Protein AF-A0A2V5VZ61-F1 (afdb_monomer_lite)

Foldseek 3Di:
DCQLPPPVNLVVLLCCCVVVLAALVNLVVVVVPDDDDPDPSNVVSCVVCVVVSSVSHHHDD

pLDDT: mean 80.12, std 11.16, range [44.97, 89.56]

Structure (mmCIF, N/CA/C/O backbone):
data_AF-A0A2V5VZ61-F1
#
_entry.id   AF-A0A2V5VZ61-F1
#
loop_
_atom_site.group_PDB
_atom_site.id
_atom_site.type_symbol
_atom_site.label_atom_id
_atom_site.label_alt_id
_atom_site.label_comp_id
_atom_site.label_asym_id
_atom_site.label_entity_id
_atom_site.label_seq_id
_atom_site.pdbx_PDB_ins_code
_atom_site.Cartn_x
_atom_site.Cartn_y
_atom_s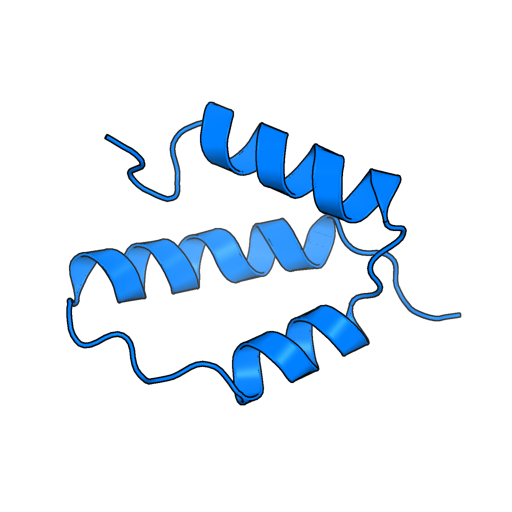ite.Cartn_z
_atom_site.occupancy
_atom_site.B_iso_or_equiv
_atom_site.auth_seq_id
_atom_site.auth_comp_id
_atom_site.auth_asym_id
_atom_site.auth_atom_id
_atom_site.pdbx_PDB_model_num
ATOM 1 N N . MET A 1 1 ? -2.565 8.319 -17.268 1.00 44.97 1 MET A N 1
ATOM 2 C CA . MET A 1 1 ? -1.986 6.966 -17.099 1.00 44.97 1 MET A CA 1
ATOM 3 C C . MET A 1 1 ? -1.575 6.894 -15.646 1.00 44.97 1 MET A C 1
ATOM 5 O O . MET A 1 1 ? -0.699 7.670 -15.303 1.00 44.97 1 MET A O 1
ATOM 9 N N . MET A 1 2 ? -2.244 6.064 -14.837 1.00 46.59 2 MET A N 1
ATOM 10 C CA . MET A 1 2 ? -2.017 5.932 -13.388 1.00 46.59 2 MET A CA 1
ATOM 11 C C . MET A 1 2 ? -0.541 5.632 -13.109 1.00 46.59 2 MET A C 1
ATOM 13 O O . MET A 1 2 ? -0.070 4.511 -13.331 1.00 46.59 2 MET A O 1
ATOM 17 N N . ARG A 1 3 ? 0.214 6.653 -12.708 1.00 57.00 3 ARG A N 1
ATOM 18 C CA . ARG A 1 3 ? 1.557 6.507 -12.154 1.00 57.00 3 ARG A CA 1
ATOM 19 C C . ARG A 1 3 ? 1.334 6.612 -10.659 1.00 57.00 3 ARG A C 1
ATOM 21 O O . ARG A 1 3 ? 1.072 7.713 -10.215 1.00 57.00 3 ARG A O 1
ATOM 28 N N . GLY A 1 4 ? 1.429 5.491 -9.936 1.00 56.34 4 GLY A N 1
ATOM 29 C CA . GLY A 1 4 ? 1.006 5.286 -8.534 1.00 56.34 4 GLY A CA 1
ATOM 30 C C . GLY A 1 4 ? 1.611 6.198 -7.452 1.00 56.34 4 GLY A C 1
ATOM 31 O O . GLY A 1 4 ? 2.129 5.714 -6.451 1.00 56.34 4 GLY A O 1
ATOM 32 N N . ASN A 1 5 ? 1.576 7.503 -7.678 1.00 53.22 5 ASN A N 1
ATOM 33 C CA . ASN A 1 5 ? 1.991 8.627 -6.853 1.00 53.22 5 ASN A CA 1
ATOM 34 C C . ASN A 1 5 ? 1.381 9.956 -7.374 1.00 53.22 5 ASN A C 1
ATOM 36 O O . ASN A 1 5 ? 1.786 11.022 -6.912 1.00 53.22 5 ASN A O 1
ATOM 40 N N . ASP A 1 6 ? 0.472 9.927 -8.355 1.00 68.44 6 ASP A N 1
ATOM 41 C CA . ASP A 1 6 ? -0.311 11.102 -8.736 1.00 68.44 6 ASP A CA 1
ATOM 42 C C . ASP A 1 6 ? -1.379 11.366 -7.652 1.00 68.44 6 ASP A C 1
ATOM 44 O O . ASP A 1 6 ? -1.866 10.440 -7.000 1.00 68.44 6 ASP A O 1
ATOM 48 N N . GLU A 1 7 ? -1.720 12.637 -7.412 1.00 67.81 7 GLU A N 1
ATOM 49 C CA . GLU A 1 7 ? -2.613 13.050 -6.311 1.00 67.81 7 GLU A CA 1
ATOM 50 C C . GLU A 1 7 ? -3.994 12.372 -6.375 1.00 67.81 7 GLU A C 1
ATOM 52 O O . GLU A 1 7 ? -4.588 12.074 -5.340 1.00 67.81 7 GLU A O 1
ATOM 57 N N . GLU A 1 8 ? -4.466 12.062 -7.585 1.00 72.69 8 GLU A N 1
ATOM 58 C CA . GLU A 1 8 ? -5.724 11.350 -7.833 1.00 72.69 8 GLU A CA 1
ATOM 59 C C . GLU A 1 8 ? -5.682 9.897 -7.324 1.00 72.69 8 GLU A C 1
ATOM 61 O O . GLU A 1 8 ? -6.615 9.460 -6.653 1.00 72.69 8 GLU A O 1
ATOM 66 N N . ASP A 1 9 ? -4.572 9.175 -7.533 1.00 73.12 9 ASP A N 1
ATOM 67 C CA . ASP A 1 9 ? -4.427 7.779 -7.084 1.00 73.12 9 ASP A CA 1
ATOM 68 C C . ASP A 1 9 ? -4.462 7.680 -5.548 1.00 73.12 9 ASP A C 1
ATOM 70 O O . ASP A 1 9 ? -4.968 6.711 -4.972 1.00 73.12 9 ASP A O 1
ATOM 74 N N . MET A 1 10 ? -3.910 8.687 -4.864 1.00 73.31 10 MET A N 1
ATOM 75 C CA . MET A 1 10 ? -3.920 8.742 -3.401 1.00 73.31 10 MET A CA 1
ATOM 76 C C . MET A 1 10 ? -5.296 9.121 -2.849 1.00 73.31 10 MET A C 1
ATOM 78 O O . MET A 1 10 ? -5.686 8.585 -1.811 1.00 73.31 10 MET A O 1
ATOM 82 N N . ALA A 1 11 ? -6.044 9.980 -3.547 1.00 78.62 11 ALA A N 1
ATOM 83 C CA . ALA A 1 11 ? -7.416 10.324 -3.181 1.00 78.62 11 ALA A CA 1
ATOM 84 C C . ALA A 1 11 ? -8.358 9.112 -3.303 1.00 78.62 11 ALA A C 1
ATOM 86 O O . ALA A 1 11 ? -9.169 8.869 -2.406 1.00 78.62 11 ALA A O 1
ATOM 87 N N . ASP A 1 12 ? -8.203 8.305 -4.356 1.00 80.44 12 ASP A N 1
ATOM 88 C CA . ASP A 1 12 ? -8.966 7.064 -4.529 1.00 80.44 12 ASP A CA 1
ATOM 89 C C . ASP A 1 12 ? -8.640 6.042 -3.430 1.00 80.44 12 ASP A C 1
ATOM 91 O O . ASP A 1 12 ? -9.541 5.437 -2.837 1.00 80.44 12 ASP A O 1
ATOM 95 N N . ALA A 1 13 ? -7.353 5.877 -3.106 1.00 79.00 13 ALA A N 1
ATOM 96 C CA . ALA A 1 13 ? -6.925 4.995 -2.025 1.00 79.00 13 ALA A CA 1
ATOM 97 C C . ALA A 1 13 ? -7.490 5.442 -0.667 1.00 79.00 13 ALA A C 1
ATOM 99 O O . ALA A 1 13 ? -7.995 4.612 0.092 1.00 79.00 13 ALA A O 1
ATOM 100 N N . GLU A 1 14 ? -7.448 6.741 -0.368 1.00 82.38 14 GLU A N 1
ATOM 101 C CA . GLU A 1 14 ? -8.034 7.305 0.848 1.00 82.38 14 GLU A CA 1
ATOM 102 C C . GLU A 1 14 ? -9.542 7.054 0.916 1.00 82.38 14 GLU A C 1
ATOM 104 O O . GLU A 1 14 ? -10.036 6.563 1.937 1.00 82.38 14 GLU A O 1
ATOM 109 N N . PHE A 1 15 ? -10.265 7.316 -0.175 1.00 83.75 15 PHE A N 1
ATOM 110 C CA . PHE A 1 15 ? -11.704 7.092 -0.237 1.00 83.75 15 PHE A CA 1
ATOM 111 C C . PHE A 1 15 ? -12.063 5.631 0.059 1.00 83.75 15 PHE A C 1
ATOM 113 O O . PHE A 1 15 ? -12.900 5.378 0.924 1.00 83.75 15 PHE A O 1
ATOM 120 N N . ILE A 1 16 ? -11.401 4.671 -0.593 1.00 83.56 16 ILE A N 1
ATOM 121 C CA . ILE A 1 16 ? -11.671 3.236 -0.405 1.00 83.56 16 ILE A CA 1
AT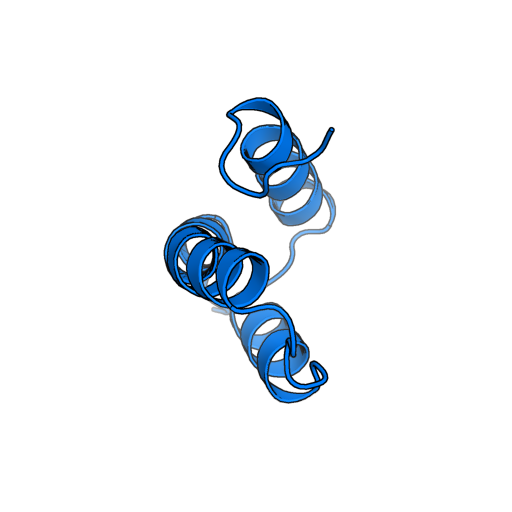OM 122 C C . ILE A 1 16 ? -11.344 2.801 1.027 1.00 83.56 16 ILE A C 1
ATOM 124 O O . ILE A 1 16 ? -12.164 2.156 1.680 1.00 83.56 16 ILE A O 1
ATOM 128 N N . ILE A 1 17 ? -10.172 3.176 1.549 1.00 83.38 17 ILE A N 1
ATOM 129 C CA . ILE A 1 17 ? -9.728 2.772 2.892 1.00 83.38 17 ILE A CA 1
ATOM 130 C C . ILE A 1 17 ? -10.679 3.303 3.969 1.00 83.38 17 ILE A C 1
ATOM 132 O O . ILE A 1 17 ? -11.030 2.571 4.902 1.00 83.38 17 ILE A O 1
ATOM 136 N N . LEU A 1 18 ? -11.120 4.556 3.840 1.00 81.06 18 LEU A N 1
ATOM 137 C CA . LEU A 1 18 ? -12.045 5.176 4.786 1.00 81.06 18 LEU A CA 1
ATOM 138 C C . LEU A 1 18 ? -13.472 4.637 4.645 1.00 81.06 18 LEU A C 1
ATOM 140 O O . LEU A 1 18 ? -14.123 4.386 5.666 1.00 81.06 18 LEU A O 1
ATOM 144 N N . HIS A 1 19 ? -13.953 4.451 3.414 1.00 85.75 19 HIS A N 1
ATOM 145 C CA . HIS A 1 19 ? -15.300 3.957 3.130 1.00 85.75 19 HIS A CA 1
ATOM 146 C C . HIS A 1 19 ? -15.476 2.508 3.597 1.00 85.75 19 HIS A C 1
ATOM 148 O O . HIS A 1 19 ? -16.388 2.213 4.375 1.00 85.75 19 HIS A O 1
ATOM 154 N N . ASP A 1 20 ? -14.554 1.625 3.210 1.00 83.31 20 ASP A N 1
ATOM 155 C CA . ASP A 1 20 ? -14.622 0.190 3.512 1.00 83.31 20 ASP A CA 1
ATOM 156 C C . ASP A 1 20 ? -14.078 -0.144 4.909 1.00 83.31 20 ASP A C 1
ATOM 158 O O . ASP A 1 20 ? -14.102 -1.299 5.338 1.00 83.31 20 ASP A O 1
ATOM 162 N N . ARG A 1 21 ? -13.626 0.877 5.655 1.00 84.12 21 ARG A N 1
ATOM 163 C CA . ARG A 1 21 ? -13.056 0.764 7.007 1.00 84.12 21 ARG A CA 1
ATOM 164 C C . ARG A 1 21 ? -11.923 -0.258 7.070 1.00 84.12 21 ARG A C 1
ATOM 166 O O . ARG A 1 21 ? -11.827 -1.029 8.028 1.00 84.12 21 ARG A O 1
ATOM 173 N N . ILE A 1 22 ? -11.064 -0.240 6.056 1.00 86.62 22 ILE A N 1
ATOM 174 C CA . ILE A 1 22 ? -9.941 -1.165 5.952 1.00 86.62 22 ILE A CA 1
ATOM 175 C C . ILE A 1 22 ? -8.977 -0.900 7.111 1.00 86.62 22 ILE A C 1
ATOM 177 O O . ILE A 1 22 ? -8.539 0.231 7.351 1.00 86.62 22 ILE A O 1
ATOM 181 N N . ILE A 1 23 ? -8.650 -1.961 7.844 1.00 88.69 23 ILE A N 1
ATOM 182 C CA . ILE A 1 23 ? -7.708 -1.909 8.964 1.00 88.69 23 ILE A CA 1
ATOM 183 C C . ILE A 1 23 ? -6.296 -2.254 8.502 1.00 88.69 23 ILE A C 1
ATOM 185 O O . ILE A 1 23 ? -6.077 -2.997 7.542 1.00 88.69 23 ILE A O 1
ATOM 189 N N . LYS A 1 24 ? -5.309 -1.736 9.227 1.00 87.69 24 LYS A N 1
ATOM 190 C CA . LYS A 1 24 ? -3.891 -1.878 8.885 1.00 87.69 24 LYS A CA 1
ATOM 191 C C . LYS A 1 24 ? -3.436 -3.331 8.713 1.00 87.69 24 LYS A C 1
ATOM 193 O O . LYS A 1 24 ? -2.630 -3.615 7.833 1.00 87.69 24 LYS A O 1
ATOM 198 N N . SER A 1 25 ? -3.960 -4.256 9.518 1.00 87.06 25 SER A N 1
ATOM 199 C CA . SER A 1 25 ? -3.637 -5.686 9.425 1.00 87.06 25 SER A CA 1
ATOM 200 C C . SER A 1 25 ? -4.087 -6.312 8.102 1.00 87.06 25 SER A C 1
ATOM 202 O O . SER A 1 25 ? -3.325 -7.079 7.522 1.00 87.06 25 SER A O 1
ATOM 204 N N . GLN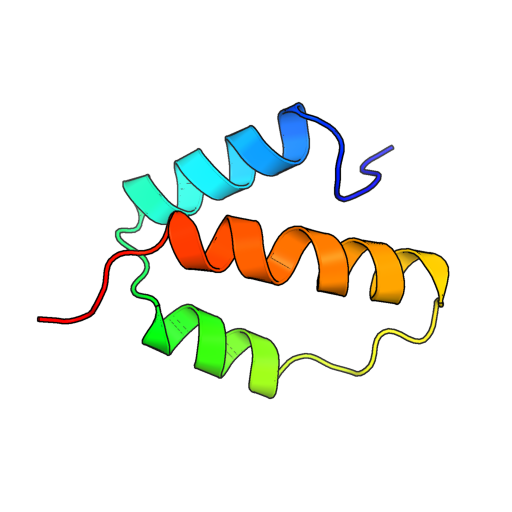 A 1 26 ? -5.256 -5.927 7.580 1.00 87.56 26 GLN A N 1
ATOM 205 C CA . GLN A 1 26 ? -5.757 -6.399 6.284 1.00 87.56 26 GLN A CA 1
ATOM 206 C C . GLN A 1 26 ? -4.881 -5.907 5.130 1.00 87.56 26 GLN A C 1
ATOM 208 O O . GLN A 1 26 ? -4.585 -6.666 4.211 1.00 87.56 26 GLN A O 1
ATOM 213 N N . LEU A 1 27 ? -4.412 -4.656 5.193 1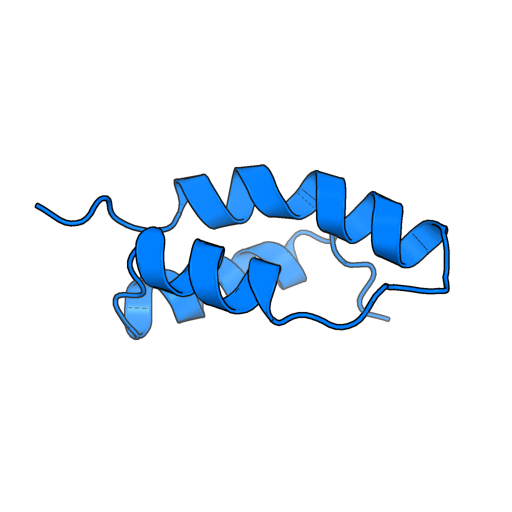.00 88.12 27 LEU A N 1
ATOM 214 C CA . LEU A 1 27 ? -3.474 -4.137 4.195 1.00 88.12 27 LEU A CA 1
ATOM 215 C C . LEU A 1 27 ? -2.132 -4.864 4.246 1.00 88.12 27 LEU A C 1
ATOM 217 O O . LEU A 1 27 ? -1.588 -5.220 3.206 1.00 88.12 27 LEU A O 1
ATOM 221 N N . LEU A 1 28 ? -1.598 -5.111 5.445 1.00 88.81 28 LEU A N 1
ATOM 222 C CA . LEU A 1 28 ? -0.345 -5.852 5.606 1.00 88.81 28 LEU A CA 1
ATOM 223 C C . LEU A 1 28 ? -0.458 -7.288 5.082 1.00 88.81 28 LEU A C 1
ATOM 225 O O . LEU A 1 28 ? 0.456 -7.758 4.401 1.00 88.81 28 LEU A O 1
ATOM 229 N N . GLU A 1 29 ? -1.580 -7.957 5.349 1.00 89.56 29 GLU A N 1
ATOM 230 C CA . GLU A 1 29 ? -1.872 -9.279 4.797 1.00 89.56 29 GLU A CA 1
ATOM 231 C C . GLU A 1 29 ? -1.928 -9.231 3.263 1.00 89.56 29 GLU A C 1
ATOM 233 O O . GLU A 1 29 ? -1.211 -9.986 2.602 1.00 89.56 29 GLU A O 1
ATOM 238 N N . ALA A 1 30 ? -2.678 -8.288 2.689 1.00 87.94 30 ALA A N 1
ATOM 239 C CA . ALA A 1 30 ? -2.769 -8.113 1.241 1.00 87.94 30 ALA A CA 1
ATOM 240 C C . ALA A 1 30 ? -1.396 -7.850 0.592 1.00 87.94 30 ALA A C 1
ATOM 242 O O . ALA A 1 30 ? -1.065 -8.460 -0.425 1.00 87.94 30 ALA A O 1
ATOM 243 N N . PHE A 1 31 ? -0.554 -7.010 1.204 1.00 87.75 31 PHE A N 1
ATOM 244 C CA . PHE A 1 31 ? 0.805 -6.754 0.717 1.00 87.75 31 PHE A CA 1
ATOM 245 C C . PHE A 1 31 ? 1.693 -8.000 0.752 1.00 87.75 31 PHE A C 1
ATOM 247 O O . PHE A 1 31 ? 2.551 -8.153 -0.114 1.00 87.75 31 PHE A O 1
ATOM 254 N N . SER A 1 32 ? 1.499 -8.890 1.727 1.00 87.69 32 SER A N 1
ATOM 255 C CA . SER A 1 32 ? 2.272 -10.134 1.837 1.00 87.69 32 SER A CA 1
ATOM 256 C C . SER A 1 32 ? 1.875 -11.194 0.806 1.00 87.69 32 SER A C 1
ATOM 258 O O . SER A 1 32 ? 2.702 -12.018 0.423 1.00 87.69 32 SER A O 1
ATOM 260 N N . GLN A 1 33 ? 0.626 -11.160 0.338 1.00 88.88 33 GLN A N 1
ATOM 261 C CA . GLN A 1 33 ? 0.102 -12.076 -0.680 1.00 88.88 33 GLN A CA 1
ATOM 262 C C . GLN A 1 33 ? 0.328 -11.559 -2.109 1.00 88.88 33 GLN A C 1
ATOM 264 O O .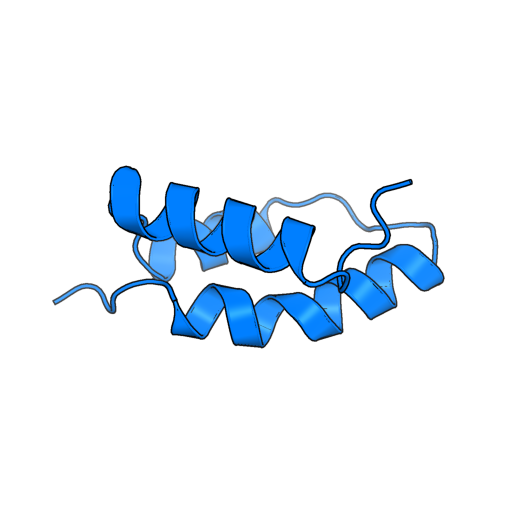 GLN A 1 33 ? 0.046 -12.259 -3.085 1.00 88.88 33 GLN A O 1
ATOM 269 N N . MET A 1 34 ? 0.823 -10.329 -2.250 1.00 85.62 34 MET A N 1
ATOM 270 C CA . MET A 1 34 ? 1.007 -9.692 -3.543 1.00 85.62 34 MET A CA 1
ATOM 271 C C . MET A 1 34 ? 2.148 -10.357 -4.321 1.00 85.62 34 MET A C 1
ATOM 273 O O . MET A 1 34 ? 3.209 -10.669 -3.778 1.00 85.62 34 MET A O 1
ATOM 277 N N . LYS A 1 35 ? 1.935 -10.576 -5.623 1.00 87.00 35 LYS A N 1
ATOM 278 C CA . LYS A 1 35 ? 2.987 -11.104 -6.497 1.00 87.00 35 LYS A CA 1
ATOM 279 C C . LYS A 1 35 ? 4.136 -10.095 -6.611 1.00 87.00 35 LYS A C 1
ATOM 281 O O . LYS A 1 35 ? 3.870 -8.890 -6.602 1.00 87.00 35 LYS A O 1
ATOM 286 N N . PRO A 1 36 ? 5.385 -10.565 -6.781 1.00 83.06 36 PRO A N 1
ATOM 287 C CA . PRO A 1 36 ? 6.511 -9.688 -7.061 1.00 83.06 36 PRO A CA 1
ATOM 288 C C . PRO A 1 36 ? 6.217 -8.770 -8.250 1.00 83.06 36 PRO A C 1
ATOM 290 O O . PRO A 1 36 ? 5.723 -9.209 -9.290 1.00 83.06 36 PRO A O 1
ATOM 293 N N . ILE A 1 37 ? 6.505 -7.481 -8.080 1.00 86.44 37 ILE A N 1
ATOM 294 C CA . ILE A 1 37 ? 6.374 -6.494 -9.147 1.00 86.44 37 ILE A CA 1
ATOM 295 C C . ILE A 1 37 ? 7.671 -6.524 -9.961 1.00 86.44 37 ILE A C 1
ATOM 297 O O . ILE A 1 37 ? 8.708 -6.038 -9.510 1.00 86.44 37 ILE A O 1
ATOM 301 N N . GLU A 1 38 ? 7.600 -7.113 -11.154 1.00 85.25 38 GLU A N 1
ATOM 302 C CA . GLU A 1 38 ? 8.748 -7.296 -12.057 1.00 85.25 38 GLU A CA 1
ATOM 303 C C . GLU A 1 38 ? 9.275 -5.967 -12.621 1.00 85.25 38 GLU A C 1
ATOM 305 O O . GLU A 1 38 ? 10.472 -5.802 -12.856 1.00 85.25 38 GLU A O 1
ATOM 310 N N . LEU A 1 39 ? 8.387 -4.987 -12.820 1.00 89.00 39 LEU A N 1
ATOM 311 C CA . LEU A 1 39 ? 8.768 -3.678 -13.336 1.00 89.00 39 LEU A CA 1
ATOM 312 C C . LEU A 1 39 ? 9.301 -2.796 -12.202 1.00 89.00 39 LEU A C 1
ATOM 314 O O . LEU A 1 39 ? 8.550 -2.393 -11.313 1.00 89.00 39 LEU A O 1
ATOM 318 N N . ALA A 1 40 ? 10.592 -2.461 -12.265 1.00 84.75 40 ALA A N 1
ATOM 319 C CA . ALA A 1 40 ? 11.281 -1.686 -11.232 1.00 84.75 40 ALA A CA 1
ATOM 320 C C . ALA A 1 40 ? 10.570 -0.362 -10.898 1.00 84.75 40 ALA A C 1
ATOM 322 O O . ALA A 1 40 ? 10.380 -0.055 -9.728 1.00 84.75 40 ALA A O 1
ATOM 323 N N . GLU A 1 41 ? 10.085 0.367 -11.907 1.00 80.50 41 GLU A N 1
ATOM 324 C CA . GLU A 1 41 ? 9.374 1.639 -11.711 1.00 80.50 41 GLU A CA 1
ATOM 325 C C . GLU A 1 41 ? 8.088 1.480 -10.885 1.00 80.50 41 GLU A C 1
ATOM 327 O O . GLU A 1 41 ? 7.793 2.308 -10.023 1.00 80.50 41 GLU A O 1
ATOM 332 N N . LEU A 1 42 ? 7.341 0.393 -11.111 1.00 81.94 42 LEU A N 1
ATOM 333 C CA . LEU A 1 42 ? 6.119 0.097 -10.362 1.00 81.94 42 LEU A CA 1
ATOM 334 C C . LEU A 1 42 ? 6.429 -0.391 -8.951 1.00 81.94 42 LEU A C 1
ATOM 336 O O . LEU A 1 42 ? 5.702 -0.052 -8.021 1.00 81.94 42 LEU A O 1
ATOM 340 N N . ARG A 1 43 ? 7.519 -1.143 -8.771 1.00 86.31 43 ARG A N 1
ATOM 341 C CA . ARG A 1 43 ? 7.986 -1.549 -7.443 1.00 86.31 43 ARG A CA 1
ATOM 342 C C . ARG A 1 43 ? 8.384 -0.331 -6.613 1.00 86.31 43 ARG A C 1
ATOM 344 O O . ARG A 1 43 ? 7.962 -0.210 -5.470 1.00 86.31 43 ARG A O 1
ATOM 351 N N . ASP A 1 44 ? 9.128 0.598 -7.201 1.00 84.88 44 ASP A N 1
ATOM 352 C CA . ASP A 1 44 ? 9.574 1.809 -6.514 1.00 84.88 44 ASP A CA 1
ATOM 353 C C . ASP A 1 44 ? 8.408 2.767 -6.231 1.00 84.88 44 ASP A C 1
ATOM 355 O O . ASP A 1 44 ? 8.405 3.469 -5.219 1.00 84.88 44 ASP A O 1
ATOM 359 N N . ALA A 1 45 ? 7.407 2.831 -7.115 1.00 84.69 45 ALA A N 1
ATOM 360 C CA . ALA A 1 45 ? 6.163 3.553 -6.844 1.00 84.69 45 ALA A CA 1
ATOM 361 C C . ALA A 1 45 ? 5.380 2.902 -5.691 1.00 84.69 45 ALA A C 1
ATOM 363 O O . ALA A 1 45 ? 4.986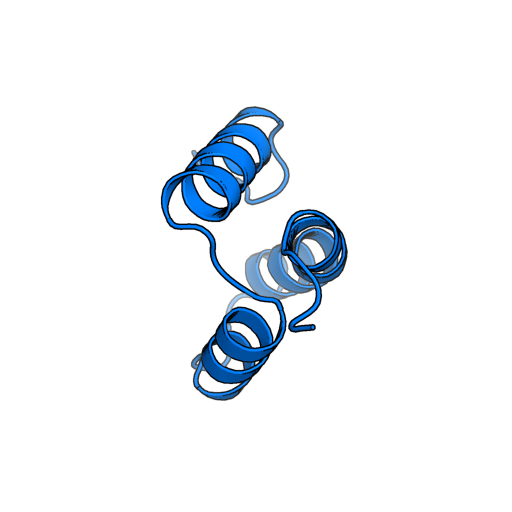 3.588 -4.751 1.00 84.69 45 ALA A O 1
ATOM 364 N N . PHE A 1 46 ? 5.237 1.575 -5.709 1.00 86.00 46 PHE A N 1
ATOM 365 C CA . PHE A 1 46 ? 4.553 0.821 -4.661 1.00 86.00 46 PHE A CA 1
ATOM 366 C C . PHE A 1 46 ? 5.216 0.997 -3.290 1.00 86.00 46 PHE A C 1
ATOM 368 O O . PHE A 1 46 ? 4.535 1.319 -2.318 1.00 86.00 46 PHE A O 1
ATOM 375 N N . GLU A 1 47 ? 6.540 0.864 -3.203 1.00 86.38 47 GLU A N 1
ATOM 376 C CA . GLU A 1 47 ? 7.274 1.050 -1.945 1.00 86.38 47 GLU A CA 1
ATOM 377 C C . GLU A 1 47 ? 7.160 2.488 -1.406 1.00 86.38 47 GLU A C 1
ATOM 379 O O . GLU A 1 47 ? 7.123 2.687 -0.191 1.00 86.38 47 GLU A O 1
ATOM 384 N N . ARG A 1 48 ? 7.024 3.495 -2.283 1.00 87.31 48 ARG A N 1
ATOM 385 C CA . ARG A 1 48 ? 6.757 4.889 -1.882 1.00 87.31 48 ARG A CA 1
ATOM 386 C C . ARG A 1 48 ? 5.326 5.103 -1.381 1.00 87.31 48 ARG A C 1
ATOM 388 O O . ARG A 1 48 ? 5.138 5.806 -0.389 1.00 87.31 48 ARG A O 1
ATOM 395 N N . ALA A 1 49 ? 4.337 4.486 -2.025 1.00 85.81 49 ALA A N 1
ATOM 396 C CA . ALA A 1 49 ? 2.923 4.631 -1.675 1.00 85.81 49 ALA A CA 1
ATOM 397 C C . ALA A 1 49 ? 2.530 3.836 -0.415 1.00 85.81 49 ALA A C 1
ATOM 399 O O . ALA A 1 49 ? 1.726 4.295 0.399 1.00 85.81 49 ALA A O 1
ATOM 400 N N . LYS A 1 50 ? 3.132 2.661 -0.203 1.00 86.69 50 LYS A N 1
ATOM 401 C CA . LYS A 1 50 ? 2.854 1.749 0.919 1.00 86.69 50 LYS A CA 1
ATOM 402 C C . LYS A 1 50 ? 2.814 2.423 2.304 1.00 86.69 50 LYS A C 1
ATOM 404 O O . LYS A 1 50 ? 1.826 2.226 3.014 1.00 86.69 50 LYS A O 1
ATOM 409 N N . PRO A 1 51 ? 3.806 3.231 2.732 1.00 88.00 51 PRO A N 1
ATOM 410 C CA . PRO A 1 51 ? 3.747 3.907 4.029 1.00 88.00 51 PRO A CA 1
ATOM 411 C C . PRO A 1 51 ? 2.668 4.996 4.114 1.00 88.00 51 PRO A C 1
ATOM 413 O O . PRO A 1 51 ? 2.227 5.301 5.219 1.00 88.00 51 PRO A O 1
ATOM 416 N N . VAL A 1 52 ? 2.246 5.591 2.994 1.00 86.88 52 VAL A N 1
ATOM 417 C CA . VAL A 1 52 ? 1.156 6.583 2.960 1.00 86.88 52 VAL A CA 1
ATOM 418 C C . VAL A 1 52 ? -0.181 5.874 3.158 1.00 86.88 52 VAL A C 1
ATOM 420 O O . VAL A 1 52 ? -0.924 6.201 4.079 1.00 86.88 52 VAL A O 1
ATOM 423 N N . VAL A 1 53 ? -0.415 4.815 2.386 1.00 85.56 53 VAL A N 1
ATOM 424 C CA . VAL A 1 53 ? -1.606 3.959 2.472 1.00 85.56 53 VAL A CA 1
ATOM 425 C C . VAL A 1 53 ? -1.776 3.355 3.873 1.00 85.56 53 VAL A C 1
ATOM 427 O O . VAL A 1 53 ? -2.868 3.377 4.438 1.00 85.56 53 VAL A O 1
ATOM 430 N N . LEU A 1 54 ? -0.687 2.895 4.499 1.00 86.94 54 LEU A N 1
ATOM 431 C CA . LEU A 1 54 ? -0.726 2.363 5.868 1.00 86.94 54 LEU A CA 1
ATOM 432 C C . LEU A 1 54 ? -1.058 3.409 6.943 1.00 86.94 54 LEU A C 1
ATOM 434 O O . LEU A 1 54 ? -1.504 3.017 8.019 1.00 86.94 54 LEU A O 1
ATOM 438 N N . LYS A 1 55 ? -0.821 4.705 6.695 1.00 86.44 55 LYS A N 1
ATOM 439 C CA . LYS A 1 55 ? -1.192 5.791 7.625 1.00 86.44 55 LYS A CA 1
ATOM 440 C C . LYS A 1 55 ? -2.670 6.162 7.531 1.00 86.44 55 LYS A C 1
ATOM 442 O O . LYS A 1 55 ? -3.217 6.662 8.506 1.00 86.44 55 LYS A O 1
ATOM 447 N N . LEU A 1 56 ? -3.288 5.941 6.371 1.00 83.06 56 LEU A N 1
ATOM 448 C CA . LEU A 1 56 ? -4.717 6.183 6.152 1.00 83.06 56 LEU A CA 1
ATOM 449 C C . LEU A 1 56 ? -5.577 5.106 6.824 1.00 83.06 56 LEU A C 1
ATOM 451 O O . LEU A 1 56 ? -6.688 5.376 7.278 1.00 83.06 56 LEU A O 1
ATOM 455 N N . ALA A 1 57 ? -5.054 3.882 6.911 1.00 84.19 57 ALA A N 1
ATOM 456 C CA . ALA A 1 57 ? -5.736 2.779 7.565 1.00 84.19 57 ALA A CA 1
ATOM 457 C C . ALA A 1 57 ? -5.758 2.928 9.086 1.00 84.19 57 ALA A C 1
ATOM 459 O O . ALA A 1 57 ? -4.789 3.350 9.719 1.00 84.19 57 ALA A O 1
ATOM 460 N N . ARG A 1 58 ? -6.875 2.517 9.686 1.00 77.25 58 ARG A N 1
ATOM 461 C CA . ARG A 1 58 ? -7.038 2.534 11.140 1.00 77.25 58 ARG A CA 1
ATOM 462 C C . ARG A 1 58 ? -6.223 1.414 11.780 1.00 77.25 58 ARG A C 1
ATOM 464 O O . ARG A 1 58 ? -6.161 0.297 11.255 1.00 77.25 58 ARG A O 1
ATOM 471 N N . ASP A 1 59 ? -5.646 1.702 12.943 1.00 71.56 59 ASP A N 1
ATOM 472 C CA . ASP A 1 59 ? -5.109 0.662 13.813 1.00 71.56 59 ASP A CA 1
ATOM 473 C C . ASP A 1 59 ? -6.281 -0.168 14.360 1.00 71.56 59 ASP A C 1
ATOM 475 O O . ASP A 1 59 ? -7.305 0.376 14.783 1.00 71.56 59 ASP A O 1
ATOM 479 N N . SER A 1 60 ? -6.159 -1.495 14.311 1.00 57.34 60 SER A N 1
ATOM 480 C CA . SER A 1 60 ? -7.116 -2.388 14.964 1.00 57.34 60 SER A CA 1
ATOM 481 C C . SER A 1 60 ? -6.996 -2.198 16.474 1.00 57.34 60 SER A C 1
ATOM 483 O O . SER A 1 60 ? -5.939 -2.482 17.034 1.00 57.34 60 SER A O 1
ATOM 485 N N . HIS A 1 61 ? -8.048 -1.672 17.100 1.00 53.16 61 HIS A N 1
ATOM 486 C CA . HIS A 1 61 ? -8.189 -1.621 18.554 1.00 53.16 61 HIS A CA 1
ATOM 487 C C . HIS A 1 61 ? -8.793 -2.928 19.066 1.00 53.16 61 HIS A C 1
ATOM 489 O O . HIS A 1 61 ? -9.705 -3.443 18.375 1.00 53.16 61 HIS A O 1
#

Radius of gyration: 11.88 Å; chains: 1; bounding box: 27×25×36 Å

Sequence (61 aa):
MMRGNDEEDMADAEFIILHDRIIKSQLLEAFSQMKPIELAELRDAFERAKPVVLKLARDSH

Secondary structure (DSSP, 8-state):
---TTSHHHHHHHHHHHHHTT-BHHHHHHHHHHSPP--SHHHHHHHHHHHHHHHHHSBP--